Protein AF-A0A9E4A815-F1 (afdb_monomer)

Nearest PDB structures (foldseek):
  8jjt-assembly3_B  TM=9.164E-01  e=3.208E-13  Variovorax paradoxus
  8jjn-assembly3_B  TM=8.977E-01  e=1.364E-13  Variovorax paradoxus
  8rz3-assembly1_A  TM=9.163E-01  e=9.195E-13  Variovorax paradoxus
  8k5u-assembly1_A  TM=8.991E-01  e=1.365E-12  Ramlibacter sp.
  8k5u-assembly2_B  TM=8.736E-01  e=1.557E-12  Ramlibacter sp.

Solvent-accessible surface area (backbone atoms only — not comparable to full-atom values): 10191 Å² total; per-residue (Å²): 116,65,68,64,51,51,44,50,54,43,40,77,74,72,46,89,75,87,88,69,93,66,67,86,79,73,94,72,78,62,50,78,41,75,29,35,55,84,29,22,72,32,50,54,52,46,43,73,76,38,74,87,49,54,32,36,35,32,50,38,80,65,29,59,79,45,38,53,83,76,35,70,55,14,40,52,37,56,71,72,35,68,34,33,41,29,64,47,73,73,58,46,74,64,40,60,78,93,53,38,86,34,55,42,71,52,70,81,82,80,81,79,76,89,80,85,88,76,80,66,88,86,40,51,76,44,77,47,79,53,53,42,38,82,96,63,48,66,58,53,64,65,60,54,56,70,74,52,59,94,85,59,48,71,42,82,44,79,48,60,55,83,54,85,130

Sequence (165 aa):
MTALRWARILRELGHRVVIAEEYQGERCDVLVALHARRSHASISHFRHKHPELPLILALTGTDLYGDIHADASAQESLEMADRFILLQPAGIEELSEHLRHKASVIYQSITAPPGQFVPKKSVFELCVLGHLRPVKDPFRTAMASRQLPPSSRIQVVHVGGALTD

Secondary structure (DSSP, 8-state):
-HHHHHHHHHHHTT------SS--S---S-EEEE-TTTTHHHHHHHHHH-TTS-EEEEPPHHIIIIIHHH-HHHHHHHHH-SEEEESSGGGTTTS-GGGGGGEEE-----PPPSS--PPPSS-EEEEEES-B-GGG-TTHHHHHHTTS-TT--EEEEEE--B---

pLDDT: mean 93.74, std 5.71, range [58.0, 98.69]

Mean predicted aligned error: 4.72 Å

Structure (mmCIF, N/CA/C/O backbone):
data_AF-A0A9E4A815-F1
#
_entry.id   AF-A0A9E4A815-F1
#
loop_
_atom_site.group_PDB
_atom_site.id
_atom_site.type_symbol
_atom_site.label_atom_id
_atom_site.label_alt_id
_atom_site.label_comp_id
_atom_site.label_asym_id
_atom_site.label_entity_id
_atom_site.label_seq_id
_atom_site.pdbx_PDB_ins_code
_atom_site.Cartn_x
_atom_site.Cartn_y
_atom_site.Cartn_z
_atom_site.occupancy
_atom_site.B_iso_or_equiv
_atom_site.auth_seq_id
_atom_site.auth_comp_id
_atom_site.auth_asym_id
_atom_site.auth_atom_id
_atom_site.pdbx_PDB_model_num
ATOM 1 N N . MET A 1 1 ? -8.479 3.734 -7.523 1.00 75.88 1 MET A N 1
ATOM 2 C CA . MET A 1 1 ? -8.149 2.407 -8.104 1.00 75.88 1 MET A CA 1
ATOM 3 C C . MET A 1 1 ? -8.344 1.263 -7.102 1.00 75.88 1 MET A C 1
ATOM 5 O O . MET A 1 1 ? -9.186 0.418 -7.368 1.00 75.88 1 MET A O 1
ATOM 9 N N . THR A 1 2 ? -7.675 1.241 -5.938 1.00 87.94 2 THR A N 1
ATOM 10 C CA . THR A 1 2 ? -7.832 0.154 -4.935 1.00 87.94 2 THR A CA 1
ATOM 11 C C . THR A 1 2 ? -9.183 0.161 -4.207 1.00 87.94 2 THR A C 1
ATOM 13 O O . THR A 1 2 ? -9.872 -0.855 -4.229 1.00 87.94 2 THR A O 1
ATOM 16 N N . ALA A 1 3 ? -9.606 1.301 -3.640 1.00 92.38 3 ALA A N 1
ATOM 17 C CA . ALA A 1 3 ? -10.872 1.419 -2.897 1.00 92.38 3 ALA A CA 1
ATOM 18 C C . ALA A 1 3 ? -12.088 0.950 -3.708 1.00 92.38 3 ALA A C 1
ATOM 20 O O . ALA A 1 3 ? -12.889 0.151 -3.236 1.00 92.38 3 ALA A O 1
ATOM 21 N N . LEU A 1 4 ? -12.182 1.387 -4.970 1.00 94.19 4 LEU A N 1
ATOM 22 C CA . LEU A 1 4 ? -13.260 0.998 -5.886 1.00 94.19 4 LEU A CA 1
ATOM 23 C C . LEU A 1 4 ? -13.286 -0.512 -6.138 1.00 94.19 4 LEU A C 1
ATOM 25 O O . LEU A 1 4 ? -14.352 -1.126 -6.139 1.00 94.19 4 LEU A O 1
ATOM 29 N N . ARG A 1 5 ? -12.111 -1.119 -6.332 1.00 92.06 5 ARG A N 1
ATOM 30 C CA . ARG A 1 5 ? -11.995 -2.558 -6.557 1.00 92.06 5 ARG A CA 1
ATOM 31 C C . ARG A 1 5 ? -12.407 -3.352 -5.320 1.00 92.06 5 ARG A C 1
ATOM 33 O O . ARG A 1 5 ? -13.164 -4.308 -5.444 1.00 92.06 5 ARG A O 1
ATOM 40 N N . TRP A 1 6 ? -11.929 -2.962 -4.142 1.00 94.19 6 TRP A N 1
ATOM 41 C CA . TRP A 1 6 ? -12.287 -3.629 -2.889 1.00 94.19 6 TRP A CA 1
ATOM 42 C C . TRP A 1 6 ? -13.769 -3.468 -2.574 1.00 94.19 6 TRP A C 1
ATOM 44 O O . TRP A 1 6 ? -14.421 -4.445 -2.228 1.00 94.19 6 TRP A O 1
ATOM 54 N N . ALA A 1 7 ? -14.334 -2.281 -2.796 1.00 96.62 7 ALA A N 1
ATOM 55 C CA . ALA A 1 7 ? -15.763 -2.058 -2.634 1.00 96.62 7 ALA A CA 1
ATOM 56 C C . ALA A 1 7 ? -16.601 -2.956 -3.549 1.00 96.62 7 ALA A C 1
ATOM 58 O O . ALA A 1 7 ? -17.633 -3.460 -3.119 1.00 96.62 7 ALA A O 1
ATOM 59 N N . ARG A 1 8 ? -16.160 -3.191 -4.791 1.00 95.69 8 ARG A N 1
ATOM 60 C CA . ARG A 1 8 ? -16.815 -4.151 -5.686 1.00 95.69 8 ARG A CA 1
ATOM 61 C C . ARG A 1 8 ? -16.776 -5.571 -5.117 1.00 95.69 8 ARG A C 1
ATOM 63 O O . ARG A 1 8 ? -17.831 -6.177 -5.002 1.00 95.69 8 ARG A O 1
ATOM 70 N N . ILE A 1 9 ? -15.599 -6.061 -4.725 1.00 94.75 9 ILE A N 1
ATOM 71 C CA . ILE A 1 9 ? -15.435 -7.416 -4.165 1.00 94.75 9 ILE A CA 1
ATOM 72 C C . ILE A 1 9 ? -16.297 -7.590 -2.906 1.00 94.75 9 ILE A C 1
ATOM 74 O O . ILE A 1 9 ? -17.038 -8.556 -2.786 1.00 94.75 9 ILE A O 1
ATOM 78 N N . LEU A 1 10 ? -16.257 -6.627 -1.985 1.00 96.44 10 LEU A N 1
ATOM 79 C CA . LEU A 1 10 ? -17.045 -6.669 -0.752 1.00 96.44 10 LEU A CA 1
ATOM 80 C C . LEU A 1 10 ? -18.558 -6.632 -1.027 1.00 96.44 10 LEU A C 1
ATOM 82 O O . LEU A 1 10 ? -19.314 -7.328 -0.355 1.00 96.44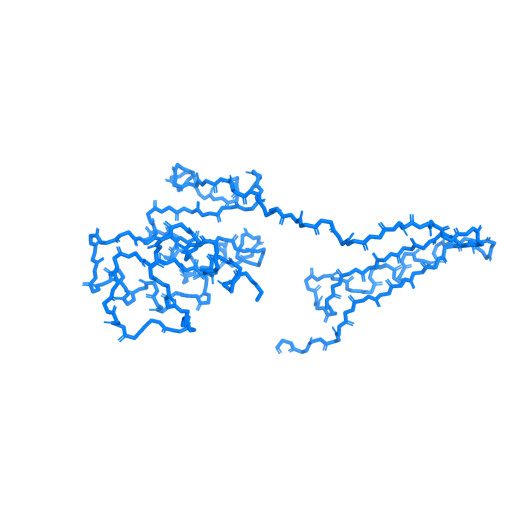 10 LEU A O 1
ATOM 86 N N . ARG A 1 11 ? -19.013 -5.875 -2.033 1.00 98.06 11 ARG A N 1
ATOM 87 C CA . ARG A 1 11 ? -20.422 -5.894 -2.465 1.00 98.06 11 ARG A CA 1
ATOM 88 C C . ARG A 1 11 ? -20.821 -7.229 -3.089 1.00 98.06 11 ARG A C 1
ATOM 90 O O . ARG A 1 11 ? -21.909 -7.712 -2.801 1.00 98.06 11 ARG A O 1
ATOM 97 N N . GLU A 1 12 ? -19.955 -7.834 -3.901 1.00 97.56 12 GLU A N 1
ATOM 98 C CA . GLU A 1 12 ? -20.171 -9.176 -4.470 1.00 97.56 12 GLU A CA 1
ATOM 99 C C . GLU A 1 12 ? -20.271 -10.252 -3.371 1.00 97.56 12 GLU A C 1
ATOM 101 O O . GLU A 1 12 ? -21.022 -11.211 -3.521 1.00 97.56 12 GLU A O 1
ATOM 106 N N . LEU A 1 13 ? -19.598 -10.051 -2.233 1.00 97.44 13 LEU A N 1
ATOM 107 C CA . LEU A 1 13 ? -19.717 -10.883 -1.028 1.00 97.44 13 LEU A CA 1
ATOM 108 C C . LEU A 1 13 ? -20.956 -10.564 -0.161 1.00 97.44 13 LEU A C 1
ATOM 110 O O . LEU A 1 13 ? -21.153 -11.193 0.876 1.00 97.44 13 LEU A O 1
ATOM 114 N N . GLY A 1 14 ? -21.800 -9.609 -0.565 1.00 98.19 14 GLY A N 1
ATOM 115 C CA . GLY A 1 14 ? -23.053 -9.266 0.120 1.00 98.19 14 GLY A CA 1
ATOM 116 C C . GLY A 1 14 ? -22.958 -8.128 1.143 1.00 98.19 14 GLY A C 1
ATOM 117 O O . GLY A 1 14 ? -23.928 -7.870 1.857 1.00 98.19 14 GLY A O 1
ATOM 118 N N . HIS A 1 15 ? -21.830 -7.416 1.226 1.00 98.19 15 HIS A N 1
ATOM 119 C CA . HIS A 1 15 ? -21.671 -6.293 2.154 1.00 98.19 15 HIS A CA 1
ATOM 120 C C . HIS A 1 15 ? -22.180 -4.964 1.576 1.00 98.19 15 HIS A C 1
ATOM 122 O O . HIS A 1 15 ? -22.092 -4.688 0.377 1.00 98.19 15 HIS A O 1
ATOM 128 N N . ARG A 1 16 ? -22.646 -4.071 2.459 1.00 97.75 16 ARG A N 1
ATOM 129 C CA . ARG A 1 16 ? -22.875 -2.659 2.123 1.00 97.75 16 ARG A CA 1
ATOM 130 C C . ARG A 1 16 ? -21.566 -1.894 2.274 1.00 97.75 16 ARG A C 1
ATOM 132 O O . ARG A 1 16 ? -20.941 -1.961 3.325 1.00 97.75 16 ARG A O 1
ATOM 139 N N . VAL A 1 17 ? -21.169 -1.159 1.236 1.00 97.69 17 VAL A N 1
ATOM 140 C CA . VAL A 1 17 ? -19.891 -0.433 1.216 1.00 97.69 17 VAL A CA 1
ATOM 141 C C . VAL A 1 17 ? -20.103 1.026 0.850 1.00 97.69 17 VAL A C 1
ATOM 143 O O . VAL A 1 17 ? -20.604 1.323 -0.242 1.00 97.69 17 VAL A O 1
ATOM 146 N N . VAL A 1 18 ? -19.638 1.905 1.732 1.00 97.00 18 VAL A N 1
ATOM 147 C CA . VAL A 1 18 ? -19.459 3.339 1.497 1.00 97.00 18 VAL A CA 1
ATOM 148 C C . VAL A 1 18 ? -17.968 3.594 1.301 1.00 97.00 18 VAL A C 1
ATOM 150 O O . VAL A 1 18 ? -17.143 3.039 2.021 1.00 97.00 18 VAL A O 1
ATOM 153 N N . ILE A 1 19 ? -17.624 4.391 0.292 1.00 96.75 19 ILE A N 1
ATOM 154 C CA . ILE A 1 19 ? -16.260 4.881 0.091 1.00 96.75 19 ILE A CA 1
ATOM 155 C C . ILE A 1 19 ? -16.291 6.358 0.450 1.00 96.75 19 ILE A C 1
ATOM 157 O O . ILE A 1 19 ? -17.088 7.097 -0.124 1.00 96.75 19 ILE A O 1
ATOM 161 N N . ALA A 1 20 ? -15.425 6.759 1.368 1.00 95.31 20 ALA A N 1
ATOM 162 C CA . ALA A 1 20 ? -15.245 8.142 1.767 1.00 95.31 20 ALA A CA 1
ATOM 163 C C . ALA A 1 20 ? -13.746 8.448 1.843 1.00 95.31 20 ALA A C 1
ATOM 165 O O . ALA A 1 20 ? -12.940 7.550 2.097 1.00 95.31 20 ALA A O 1
ATOM 166 N N . GLU A 1 21 ? -13.382 9.700 1.583 1.00 94.06 21 GLU A N 1
ATOM 167 C CA . GLU A 1 21 ? -12.013 10.186 1.797 1.00 94.06 21 GLU A CA 1
ATOM 168 C C . GLU A 1 21 ? -11.740 10.398 3.288 1.00 94.06 21 GLU A C 1
ATOM 170 O O . GLU A 1 21 ? -10.647 10.102 3.766 1.00 94.06 21 GLU A O 1
ATOM 175 N N . GLU A 1 22 ? -12.770 10.819 4.023 1.00 95.06 22 GLU A N 1
ATOM 176 C CA . GLU A 1 22 ? -12.741 11.026 5.464 1.00 95.06 22 GLU A CA 1
ATOM 177 C C . GLU A 1 22 ? -13.959 10.376 6.118 1.00 95.06 22 GLU A C 1
ATOM 179 O O . GLU A 1 22 ? -15.072 10.446 5.597 1.00 95.06 22 GLU A O 1
ATOM 184 N N . TYR A 1 23 ? -13.749 9.758 7.275 1.00 96.12 23 TYR A N 1
ATOM 185 C CA . TYR A 1 23 ? -14.817 9.243 8.121 1.00 96.12 23 TYR A CA 1
ATOM 186 C C . TYR A 1 23 ? -15.409 10.372 8.971 1.00 96.12 23 TYR A C 1
ATOM 188 O O . TYR A 1 23 ? -14.703 10.963 9.787 1.00 96.12 23 TYR A O 1
ATOM 196 N N . GLN A 1 24 ? -16.707 10.637 8.819 1.00 94.06 24 GLN A N 1
ATOM 197 C CA . GLN A 1 24 ? -17.423 11.724 9.502 1.00 94.06 24 GLN A CA 1
ATOM 198 C C . GLN A 1 24 ? -18.339 11.205 10.623 1.00 94.06 24 GLN A C 1
ATOM 200 O O . GLN A 1 24 ? -19.220 11.911 11.118 1.00 94.06 24 GLN A O 1
ATOM 205 N N . GLY A 1 25 ? -18.149 9.953 11.049 1.00 92.69 25 GLY A N 1
ATOM 206 C CA . GLY A 1 25 ? -18.924 9.360 12.135 1.00 92.69 25 GLY A CA 1
ATOM 207 C C . GLY A 1 25 ? -20.172 8.603 11.678 1.00 92.69 25 GLY A C 1
ATOM 208 O O . GLY A 1 25 ? -21.060 8.368 12.505 1.00 92.69 25 GLY A O 1
ATOM 209 N N . GLU A 1 26 ? -20.271 8.257 10.397 1.00 92.62 26 GLU A N 1
ATOM 210 C CA . GLU A 1 26 ? -21.352 7.449 9.846 1.00 92.62 26 GLU A CA 1
ATOM 211 C C . GLU A 1 26 ? -21.421 6.071 10.514 1.00 92.62 26 GLU A C 1
ATOM 213 O O . GLU A 1 26 ? -20.418 5.483 10.903 1.00 92.62 26 GLU A O 1
ATOM 218 N N . ARG A 1 27 ? -22.620 5.496 10.625 1.00 93.25 27 ARG A N 1
ATOM 219 C CA . ARG A 1 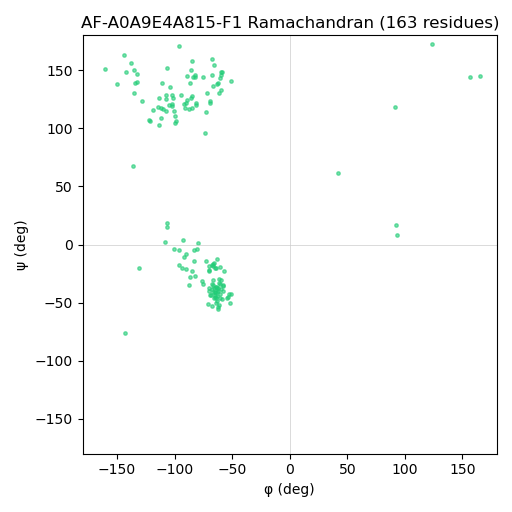27 ? -22.755 4.153 11.194 1.00 93.25 27 ARG A CA 1
ATOM 220 C C . ARG A 1 27 ? -22.167 3.106 10.241 1.00 93.25 27 ARG A C 1
ATOM 222 O O . ARG A 1 27 ? -22.676 2.931 9.134 1.00 93.25 27 ARG A O 1
ATOM 229 N N . CYS A 1 28 ? -21.186 2.344 10.709 1.00 96.31 28 CYS A N 1
ATOM 230 C CA . CYS A 1 28 ? -20.695 1.139 10.046 1.00 96.31 28 CYS A CA 1
ATOM 231 C C . CYS A 1 28 ? -20.300 0.069 11.072 1.00 96.31 28 CYS A C 1
ATOM 233 O O . CYS A 1 28 ? -20.142 0.360 12.254 1.00 96.31 28 CYS A O 1
ATOM 235 N N . ASP A 1 29 ? -20.176 -1.174 10.606 1.00 97.62 29 ASP A N 1
ATOM 236 C CA . ASP A 1 29 ? -19.798 -2.316 11.446 1.00 97.62 29 ASP A CA 1
ATOM 237 C C . ASP A 1 29 ? -18.281 -2.580 11.415 1.00 97.62 29 ASP A C 1
ATOM 239 O O . ASP A 1 29 ? -17.754 -3.238 12.305 1.00 97.62 29 ASP A O 1
ATOM 243 N N . VAL A 1 30 ? -17.581 -2.080 10.387 1.00 97.94 30 VAL A N 1
ATOM 244 C CA . VAL A 1 30 ? -16.133 -2.225 10.167 1.00 97.94 30 VAL A CA 1
ATOM 245 C C . VAL A 1 30 ? -15.615 -0.997 9.418 1.00 97.94 30 VAL A C 1
ATOM 247 O O . VAL A 1 30 ? -16.237 -0.572 8.438 1.00 97.94 30 VAL A O 1
ATOM 250 N N . LEU A 1 31 ? -14.450 -0.478 9.816 1.00 98.38 31 LEU A N 1
ATOM 251 C CA . LEU A 1 31 ? -13.686 0.483 9.015 1.00 98.38 31 LEU A CA 1
ATOM 252 C C . LEU A 1 31 ? -12.517 -0.220 8.316 1.00 98.38 31 LEU A C 1
ATOM 254 O O . LEU A 1 31 ? -11.713 -0.893 8.957 1.00 98.38 31 LEU A O 1
ATOM 258 N N . VAL A 1 32 ? -12.399 -0.030 6.999 1.00 97.88 32 VAL A N 1
ATOM 259 C CA . VAL A 1 32 ? -11.229 -0.461 6.218 1.00 97.88 32 VAL A CA 1
ATOM 260 C C . VAL A 1 32 ? -10.499 0.777 5.707 1.00 97.88 32 VAL A C 1
ATOM 262 O O . VAL A 1 32 ? -10.938 1.409 4.747 1.00 97.88 32 VAL A O 1
ATOM 265 N N . ALA A 1 33 ? -9.390 1.124 6.352 1.00 97.00 33 ALA A N 1
ATOM 266 C CA .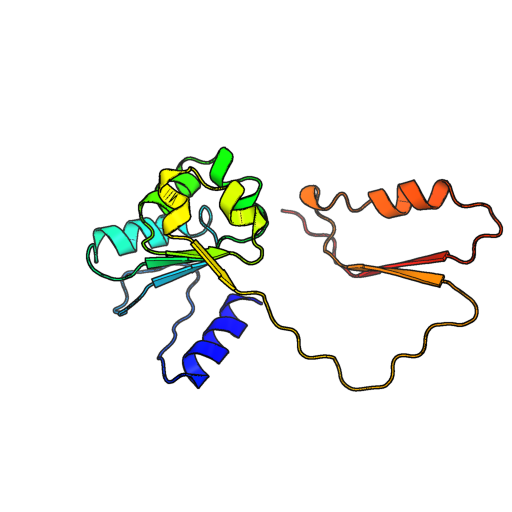 ALA A 1 33 ? -8.555 2.255 5.976 1.00 97.00 33 ALA A CA 1
ATOM 267 C C . ALA A 1 33 ? -7.528 1.846 4.912 1.00 97.00 33 ALA A C 1
ATOM 269 O O . ALA A 1 33 ? -6.920 0.775 4.987 1.00 97.00 33 ALA A O 1
ATOM 270 N N . LEU A 1 34 ? -7.317 2.711 3.920 1.00 94.62 34 LEU A N 1
ATOM 271 C CA . LEU A 1 34 ? -6.273 2.546 2.915 1.00 94.62 34 LEU A CA 1
ATOM 272 C C . LEU A 1 34 ? -5.249 3.648 3.145 1.00 94.62 34 LEU A C 1
ATOM 274 O O . LEU A 1 34 ? -5.534 4.788 2.790 1.00 94.62 34 LEU A O 1
ATOM 278 N N . HIS A 1 35 ? -4.069 3.273 3.645 1.00 94.38 35 HIS A N 1
ATOM 279 C CA . HIS A 1 35 ? -2.944 4.150 3.987 1.00 94.38 35 HIS A CA 1
ATOM 280 C C . HIS A 1 35 ? -2.925 4.648 5.443 1.00 94.38 35 HIS A C 1
ATOM 282 O O . HIS A 1 35 ? -3.812 5.371 5.879 1.00 94.38 35 HIS A O 1
ATOM 288 N N . ALA A 1 36 ? -1.877 4.293 6.192 1.00 95.75 36 ALA A N 1
ATOM 289 C CA . ALA A 1 36 ? -1.727 4.558 7.625 1.00 95.75 36 ALA A CA 1
ATOM 290 C C . ALA A 1 36 ? -1.689 6.059 7.916 1.00 95.75 36 ALA A C 1
ATOM 292 O O . ALA A 1 36 ? -2.504 6.565 8.679 1.00 95.75 36 ALA A O 1
ATOM 293 N N . ARG A 1 37 ? -0.794 6.794 7.244 1.00 95.06 37 ARG A N 1
ATOM 294 C CA . ARG A 1 37 ? -0.668 8.243 7.452 1.00 95.06 37 ARG A CA 1
ATOM 295 C C . ARG A 1 37 ? -1.890 9.019 6.962 1.00 95.06 37 ARG A C 1
ATOM 297 O O . ARG A 1 37 ? -2.466 9.808 7.702 1.00 95.06 37 ARG A O 1
ATOM 304 N N . ARG A 1 38 ? -2.294 8.810 5.703 1.00 93.75 38 ARG A N 1
ATOM 305 C CA . ARG A 1 38 ? -3.367 9.601 5.072 1.00 93.75 38 ARG A CA 1
ATOM 306 C C . ARG A 1 38 ? -4.734 9.364 5.711 1.00 93.75 38 ARG A C 1
ATOM 308 O O . ARG A 1 38 ? -5.545 10.279 5.723 1.00 93.75 38 ARG A O 1
ATOM 315 N N . SER A 1 39 ? -4.988 8.169 6.245 1.00 96.31 39 SER A N 1
ATOM 316 C CA . SER A 1 39 ? -6.245 7.859 6.931 1.00 96.31 39 SER A CA 1
ATOM 317 C C . SER A 1 39 ? -6.197 8.090 8.442 1.00 96.31 39 SER A C 1
ATOM 319 O O . SER A 1 39 ? -7.198 7.811 9.098 1.00 96.31 39 SER A O 1
ATOM 321 N N . HIS A 1 40 ? -5.097 8.608 9.003 1.00 97.44 40 HIS A N 1
ATOM 322 C CA . HIS A 1 40 ? -4.919 8.728 10.453 1.00 97.44 40 HIS A CA 1
ATOM 323 C C . HIS A 1 40 ? -6.094 9.436 11.142 1.00 97.44 40 HIS A C 1
ATOM 325 O O . HIS A 1 40 ? -6.686 8.875 12.056 1.00 97.44 40 HIS A O 1
ATOM 331 N N . ALA A 1 41 ? -6.520 10.607 10.653 1.00 97.75 41 ALA A N 1
ATOM 332 C CA . ALA A 1 41 ? -7.639 11.343 11.251 1.00 97.75 41 ALA A CA 1
ATOM 333 C C . ALA A 1 41 ? -8.941 10.516 11.297 1.00 97.75 41 ALA A C 1
ATOM 335 O O . ALA A 1 41 ? -9.653 10.522 12.301 1.00 97.75 41 ALA A O 1
ATOM 336 N N . SER A 1 42 ? -9.219 9.746 10.239 1.00 98.12 42 SER A N 1
ATOM 337 C CA . SER A 1 42 ? -10.382 8.851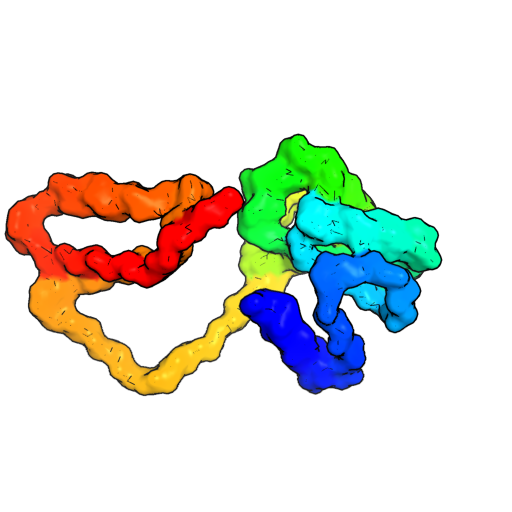 10.177 1.00 98.12 42 SER A CA 1
ATOM 338 C C . SER A 1 42 ? -10.246 7.658 11.124 1.00 98.12 42 SER A C 1
ATOM 340 O O . SER A 1 42 ? -11.219 7.281 11.773 1.00 98.12 42 SER A O 1
ATOM 342 N N . ILE A 1 43 ? -9.043 7.082 11.226 1.00 98.31 43 ILE A N 1
ATOM 343 C CA . ILE A 1 43 ? -8.728 5.967 12.129 1.00 98.31 43 ILE A CA 1
ATOM 344 C C . ILE A 1 43 ? -8.894 6.408 13.585 1.00 98.31 43 ILE A C 1
ATOM 346 O O . ILE A 1 43 ? -9.622 5.754 14.330 1.00 98.31 43 ILE A O 1
ATOM 350 N N . SER A 1 44 ? -8.298 7.539 13.969 1.00 98.19 44 SER A N 1
ATOM 351 C CA . SER A 1 44 ? -8.393 8.101 15.319 1.00 98.19 44 SER A CA 1
ATOM 352 C C . SER A 1 44 ? -9.840 8.422 15.688 1.00 98.19 44 SER A C 1
ATOM 354 O O . SER A 1 44 ? -10.312 8.028 16.757 1.00 98.19 44 SER A O 1
ATOM 356 N N . HIS A 1 45 ? -10.589 9.069 14.785 1.00 97.75 45 HIS A N 1
ATOM 357 C CA . HIS A 1 45 ? -11.999 9.379 15.020 1.00 97.75 45 HIS A CA 1
ATOM 358 C C . HIS A 1 45 ? -12.853 8.110 15.177 1.00 97.75 45 HIS A C 1
ATOM 360 O O . HIS A 1 45 ? -13.664 8.015 16.102 1.00 97.75 45 HIS A O 1
ATOM 366 N N . PHE A 1 46 ? -12.651 7.111 14.311 1.00 98.44 46 PHE A N 1
ATOM 367 C CA . PHE A 1 46 ? -13.364 5.838 14.389 1.00 98.44 46 PHE A CA 1
ATOM 368 C C . PHE A 1 46 ? -13.048 5.081 15.674 1.00 98.44 46 PHE A C 1
ATOM 370 O O . PHE A 1 46 ? -13.977 4.679 16.372 1.00 98.44 46 PHE A O 1
ATOM 377 N N . ARG A 1 47 ? -11.766 4.931 16.025 1.00 97.81 47 ARG A N 1
ATOM 378 C CA . ARG A 1 47 ? -11.357 4.193 17.223 1.00 97.81 47 ARG A CA 1
ATOM 379 C C . ARG A 1 47 ? -11.852 4.867 18.503 1.00 97.81 47 ARG A C 1
ATOM 381 O O . ARG A 1 47 ? -12.274 4.169 19.418 1.00 97.81 47 ARG A O 1
ATOM 388 N N . HIS A 1 48 ? -11.877 6.200 18.553 1.00 96.56 48 HIS A N 1
ATOM 389 C CA . HIS A 1 48 ? -12.441 6.934 19.688 1.00 96.56 48 HIS A CA 1
ATOM 390 C C . HIS A 1 48 ? -13.955 6.715 19.836 1.00 96.56 48 HIS A C 1
ATOM 392 O O . HIS A 1 48 ? -14.449 6.480 20.936 1.00 96.56 48 HIS A O 1
ATOM 398 N N . LYS A 1 49 ? -14.705 6.781 18.729 1.00 96.94 49 LYS A N 1
ATOM 399 C CA . LYS A 1 49 ? -16.171 6.648 18.743 1.00 96.94 49 LYS A CA 1
ATOM 400 C C . LYS A 1 49 ? -16.638 5.198 18.914 1.00 96.94 49 LYS A C 1
ATOM 402 O O . LYS A 1 49 ? -17.704 4.951 19.477 1.00 96.94 49 LYS A O 1
ATOM 407 N N . HIS A 1 50 ? -15.857 4.250 18.406 1.00 96.56 50 HIS A N 1
ATOM 408 C CA . HIS A 1 50 ? -16.196 2.835 18.314 1.00 96.56 50 HIS A CA 1
ATOM 409 C C . HIS A 1 50 ? -15.008 1.952 18.735 1.00 96.56 50 HIS A C 1
ATOM 411 O O . HIS A 1 50 ? -14.460 1.229 17.902 1.00 96.56 50 HIS A O 1
ATOM 417 N N . PRO A 1 51 ? -14.610 1.974 20.022 1.00 95.69 51 PRO A N 1
ATOM 418 C CA . PRO A 1 51 ? -13.409 1.279 20.492 1.00 95.69 51 PRO A CA 1
ATOM 419 C C . PRO A 1 51 ? -13.442 -0.232 20.241 1.00 95.69 51 PRO A C 1
ATOM 421 O O . PRO A 1 51 ? -12.401 -0.815 19.960 1.00 95.69 51 PRO A O 1
ATOM 424 N N . GLU A 1 52 ? -14.632 -0.833 20.256 1.00 96.62 52 GLU A N 1
ATOM 425 C CA . GLU A 1 52 ? -14.839 -2.280 20.112 1.00 96.62 52 GLU A CA 1
ATOM 426 C C . GLU A 1 52 ? -15.061 -2.743 18.662 1.00 96.62 52 GLU A C 1
ATOM 428 O O . GLU A 1 52 ? -15.114 -3.946 18.402 1.00 96.62 52 GLU A O 1
ATOM 433 N N . LEU A 1 53 ? -15.259 -1.823 17.707 1.00 98.19 53 LEU A N 1
ATOM 434 C CA . LEU A 1 53 ? -15.548 -2.218 16.326 1.00 98.19 53 LEU A CA 1
ATOM 435 C C . LEU A 1 53 ? -14.256 -2.506 15.544 1.00 98.19 53 LEU A C 1
ATOM 437 O O . LEU A 1 53 ? -13.256 -1.809 15.740 1.00 98.19 53 LEU A O 1
ATOM 441 N N . PRO A 1 54 ? -14.263 -3.493 14.625 1.00 98.44 54 PRO A N 1
ATOM 442 C CA . PRO A 1 54 ? -13.079 -3.833 13.847 1.00 98.44 54 PRO A CA 1
ATOM 443 C C . PRO A 1 54 ? -12.575 -2.683 12.964 1.00 98.44 54 PRO A C 1
ATOM 445 O O . PRO A 1 54 ? -13.322 -2.115 12.159 1.00 98.44 54 PRO A O 1
ATOM 448 N N . LEU A 1 55 ? -11.273 -2.414 13.050 1.00 98.69 55 LEU A N 1
ATOM 449 C CA . LEU A 1 55 ? -10.526 -1.515 12.177 1.00 98.69 55 LEU A CA 1
ATOM 450 C C . LEU A 1 55 ? -9.426 -2.288 11.450 1.00 98.69 55 LEU A C 1
ATOM 452 O O . LEU A 1 55 ? -8.477 -2.794 12.056 1.00 98.69 55 LEU A O 1
ATOM 456 N N . ILE A 1 56 ? -9.545 -2.356 10.129 1.00 98.50 56 ILE A N 1
ATOM 457 C CA . ILE A 1 56 ? -8.581 -3.014 9.251 1.00 98.50 56 ILE A CA 1
ATOM 458 C C . ILE A 1 56 ? -7.805 -1.940 8.501 1.00 98.50 56 ILE A C 1
ATOM 460 O O . ILE A 1 56 ? -8.395 -1.074 7.857 1.00 98.50 56 ILE A O 1
ATOM 464 N N . LEU A 1 57 ? -6.480 -2.022 8.535 1.00 97.94 57 LEU A N 1
ATOM 465 C CA . LEU A 1 57 ? -5.604 -1.097 7.829 1.00 97.94 57 LEU A CA 1
ATOM 466 C C . LEU A 1 57 ? -4.873 -1.815 6.692 1.00 97.94 57 LEU A C 1
ATOM 468 O O . LEU A 1 57 ? -4.090 -2.737 6.906 1.00 97.94 57 LEU A O 1
ATOM 472 N N . ALA A 1 58 ? -5.115 -1.390 5.457 1.00 96.31 58 ALA A N 1
ATOM 473 C CA . ALA A 1 58 ? -4.328 -1.826 4.314 1.00 96.31 58 ALA A CA 1
ATOM 474 C C . ALA A 1 58 ? -3.079 -0.951 4.182 1.00 96.31 58 ALA A C 1
ATOM 476 O O . ALA A 1 58 ? -3.186 0.256 3.939 1.00 96.31 58 ALA A O 1
ATOM 477 N N . LEU A 1 59 ? -1.900 -1.563 4.302 1.00 94.44 59 LEU A N 1
ATOM 478 C CA . LEU A 1 59 ? -0.629 -0.859 4.157 1.00 94.44 59 LEU A CA 1
ATOM 479 C C . LEU A 1 59 ? -0.222 -0.838 2.688 1.00 94.44 59 LEU A C 1
ATOM 481 O O . LEU A 1 59 ? -0.017 -1.876 2.050 1.00 94.44 59 LEU A O 1
ATOM 485 N N . THR A 1 60 ? -0.155 0.371 2.136 1.00 82.75 60 THR A N 1
ATOM 486 C CA . THR A 1 60 ? 0.183 0.597 0.732 1.00 82.75 60 THR A CA 1
ATOM 487 C C . THR A 1 60 ? 1.672 0.906 0.573 1.00 82.75 60 THR A C 1
ATOM 489 O O . THR A 1 60 ? 2.396 1.064 1.550 1.00 82.75 60 THR A O 1
ATOM 492 N N . GLY A 1 61 ? 2.166 0.959 -0.669 1.00 78.62 61 GLY A N 1
ATOM 493 C CA . GLY A 1 61 ? 3.609 1.003 -0.932 1.00 78.62 61 GLY A CA 1
ATOM 494 C C . GLY A 1 61 ? 4.360 2.174 -0.285 1.00 78.62 61 GLY A C 1
ATOM 495 O O . GLY A 1 61 ? 5.498 1.990 0.116 1.00 78.62 61 GLY A O 1
ATOM 496 N N . THR A 1 62 ? 3.764 3.363 -0.162 1.00 75.62 62 THR A N 1
ATOM 497 C CA . THR A 1 62 ? 4.432 4.496 0.510 1.00 75.62 62 THR A CA 1
ATOM 498 C C . THR A 1 62 ? 4.312 4.453 2.028 1.00 75.62 62 THR A C 1
ATOM 500 O O . THR A 1 62 ? 5.215 4.939 2.700 1.00 75.62 62 THR A O 1
ATOM 503 N N . ASP A 1 63 ? 3.261 3.828 2.572 1.00 78.19 63 ASP A N 1
ATOM 504 C CA . ASP A 1 63 ? 3.190 3.575 4.014 1.00 78.19 63 ASP A CA 1
ATOM 505 C C . ASP A 1 63 ? 4.317 2.667 4.453 1.00 78.19 63 ASP A C 1
ATOM 507 O O . ASP A 1 63 ? 5.087 3.006 5.341 1.00 78.19 63 ASP A O 1
ATOM 511 N N . LEU A 1 64 ? 4.383 1.508 3.798 1.00 85.50 64 LEU A N 1
ATOM 512 C CA . LEU A 1 64 ? 5.102 0.346 4.284 1.00 85.50 64 LEU A CA 1
ATOM 513 C C . LEU A 1 64 ? 6.616 0.566 4.336 1.00 85.50 64 LEU A C 1
ATOM 515 O O . LEU A 1 64 ? 7.268 0.047 5.227 1.00 85.50 64 LEU A O 1
ATOM 519 N N . TYR A 1 65 ? 7.163 1.331 3.390 1.00 83.69 65 TYR A N 1
ATOM 520 C CA . TYR A 1 65 ? 8.611 1.527 3.251 1.00 83.69 65 TYR A CA 1
ATOM 521 C C . TYR A 1 65 ? 9.088 2.923 3.660 1.00 83.69 65 TYR A C 1
ATOM 523 O O . TYR A 1 65 ? 10.261 3.244 3.488 1.00 83.69 65 TYR A O 1
ATOM 531 N N . GLY A 1 66 ? 8.187 3.783 4.134 1.00 86.81 66 GLY A N 1
ATOM 532 C CA . GLY A 1 66 ? 8.507 5.171 4.448 1.00 86.81 66 GLY A CA 1
ATOM 533 C C . GLY A 1 66 ? 7.769 5.639 5.684 1.00 86.81 66 GLY A C 1
ATOM 534 O O . GLY A 1 66 ? 8.360 5.743 6.756 1.00 86.81 66 GLY A O 1
ATOM 535 N N . ASP A 1 67 ? 6.474 5.910 5.531 1.00 89.38 67 ASP A N 1
ATOM 536 C CA . ASP A 1 67 ? 5.724 6.647 6.547 1.00 89.38 67 ASP A CA 1
ATOM 537 C C . ASP A 1 67 ? 5.673 5.898 7.894 1.00 89.38 67 ASP A C 1
ATOM 539 O O . ASP A 1 67 ? 5.875 6.527 8.927 1.00 89.38 67 ASP A O 1
ATOM 543 N N . ILE A 1 68 ? 5.508 4.567 7.926 1.00 93.56 68 ILE A N 1
ATOM 544 C CA . ILE A 1 68 ? 5.428 3.823 9.204 1.00 93.56 68 ILE A CA 1
ATOM 545 C C . ILE A 1 68 ? 6.723 3.855 10.032 1.00 93.56 68 ILE A C 1
ATOM 547 O O . ILE A 1 68 ? 6.693 3.635 11.242 1.00 93.56 68 ILE A O 1
ATOM 551 N N . HIS A 1 69 ? 7.857 4.154 9.398 1.00 93.19 69 HIS A N 1
ATOM 552 C CA . HIS A 1 69 ? 9.163 4.196 10.057 1.00 93.19 69 HIS A CA 1
ATOM 553 C C . HIS A 1 69 ? 9.503 5.578 10.622 1.00 93.19 69 HIS A C 1
ATOM 555 O O . HIS A 1 69 ? 10.343 5.678 11.513 1.00 93.19 69 HIS A O 1
ATOM 561 N N . ALA A 1 70 ? 8.869 6.642 10.120 1.00 93.00 70 ALA A N 1
ATOM 562 C CA . ALA A 1 70 ? 9.272 8.022 10.406 1.00 93.00 70 ALA A CA 1
ATOM 563 C C . ALA A 1 70 ? 8.130 8.953 10.846 1.00 93.00 70 ALA A C 1
ATOM 565 O O . ALA A 1 70 ? 8.399 10.001 11.431 1.00 93.00 70 ALA A O 1
ATOM 566 N N . ASP A 1 71 ? 6.872 8.611 10.563 1.00 95.50 71 ASP A N 1
ATOM 567 C CA . ASP A 1 71 ? 5.713 9.458 10.839 1.00 95.50 71 ASP A CA 1
ATOM 568 C C . ASP A 1 71 ? 4.930 8.945 12.055 1.00 95.50 71 ASP A C 1
ATOM 570 O O . ASP A 1 71 ? 4.400 7.831 12.057 1.00 95.50 71 ASP A O 1
ATOM 574 N N . ALA A 1 72 ? 4.821 9.785 13.087 1.00 96.62 72 ALA A N 1
ATOM 575 C CA . ALA A 1 72 ? 4.129 9.440 14.328 1.00 96.62 72 ALA A CA 1
ATOM 576 C C . ALA A 1 72 ? 2.640 9.107 14.109 1.00 96.62 72 ALA A C 1
ATOM 578 O O . ALA A 1 72 ? 2.111 8.207 14.757 1.00 96.62 72 ALA A O 1
ATOM 579 N N . SER A 1 73 ? 1.978 9.767 13.153 1.00 97.12 73 SER A N 1
ATOM 580 C CA . SER A 1 73 ? 0.563 9.521 12.837 1.00 97.12 73 SER A CA 1
ATOM 581 C C . SER A 1 73 ? 0.384 8.159 12.165 1.00 97.12 73 SER A C 1
ATOM 583 O O . SER A 1 73 ? -0.585 7.439 12.421 1.00 97.12 73 SER A O 1
ATOM 585 N N . ALA A 1 74 ? 1.328 7.769 11.303 1.00 97.00 74 ALA A N 1
ATOM 586 C CA . ALA A 1 74 ? 1.343 6.436 10.709 1.00 97.00 74 ALA A CA 1
ATOM 587 C C . ALA A 1 74 ? 1.561 5.350 11.775 1.00 97.00 74 ALA A C 1
ATOM 589 O O . ALA A 1 74 ? 0.851 4.345 11.769 1.00 97.00 74 ALA A O 1
ATOM 590 N N . GLN A 1 75 ? 2.491 5.573 12.706 1.00 97.19 75 GLN A N 1
ATOM 591 C CA . GLN A 1 75 ? 2.787 4.649 13.805 1.00 97.19 75 GLN A CA 1
ATOM 592 C C . GLN A 1 75 ? 1.594 4.477 14.750 1.00 97.19 75 GLN A C 1
ATOM 594 O O . GLN A 1 75 ? 1.202 3.351 15.045 1.00 97.19 75 GLN A O 1
ATOM 599 N N . GLU A 1 76 ? 0.942 5.567 15.150 1.00 98.00 76 GLU A N 1
ATOM 600 C CA . GLU A 1 76 ? -0.260 5.504 15.987 1.00 98.00 76 GLU A CA 1
ATOM 601 C C . GLU A 1 76 ? -1.413 4.773 15.276 1.00 98.00 76 GLU A C 1
ATOM 603 O O . GLU A 1 76 ? -2.127 3.966 15.874 1.00 98.00 76 GLU A O 1
ATOM 608 N N . SER A 1 77 ? -1.552 4.979 13.962 1.00 98.19 77 SER A N 1
ATOM 609 C CA . SER A 1 77 ? -2.535 4.260 13.140 1.00 98.19 77 SER A CA 1
ATOM 610 C C . SER A 1 77 ? -2.303 2.747 13.119 1.00 98.19 77 SER A C 1
ATOM 612 O O . SER A 1 77 ? -3.271 1.986 13.054 1.00 98.19 77 SER A O 1
ATOM 614 N N . LEU A 1 78 ? -1.045 2.294 13.193 1.00 97.94 78 LEU A N 1
ATOM 615 C CA . LEU A 1 78 ? -0.728 0.871 13.314 1.00 97.94 78 LEU A CA 1
ATOM 616 C C . LEU A 1 78 ? -1.165 0.304 14.668 1.00 97.94 78 LEU A C 1
ATOM 618 O O . LEU A 1 78 ? -1.745 -0.782 14.719 1.00 97.94 78 LEU A O 1
ATOM 622 N N . GLU A 1 79 ? -0.916 1.033 15.755 1.00 98.00 79 GLU A N 1
ATOM 623 C CA . GLU A 1 79 ? -1.298 0.594 17.101 1.00 98.00 79 GLU A CA 1
ATOM 624 C C . GLU A 1 79 ? -2.820 0.466 17.240 1.00 98.00 79 GLU A C 1
ATOM 626 O O . GLU A 1 79 ? -3.315 -0.531 17.775 1.00 98.00 79 GLU A O 1
ATOM 631 N N . MET A 1 80 ? -3.568 1.420 16.675 1.00 98.44 80 MET A N 1
ATOM 632 C CA . MET A 1 80 ? -5.032 1.440 16.716 1.00 98.44 80 MET A CA 1
ATOM 633 C C . MET A 1 80 ? -5.711 0.353 15.875 1.00 98.44 80 MET A C 1
ATOM 635 O O . MET A 1 80 ? -6.882 0.061 16.118 1.00 98.44 80 MET A O 1
ATOM 639 N N . ALA A 1 81 ? -5.050 -0.217 14.868 1.00 98.44 81 ALA A N 1
ATOM 640 C CA . ALA A 1 81 ? -5.668 -1.199 13.981 1.00 98.44 81 ALA A CA 1
ATOM 641 C C . ALA A 1 81 ? -5.674 -2.615 14.571 1.00 98.44 81 ALA A C 1
ATOM 643 O O . ALA A 1 81 ? -4.730 -3.039 15.241 1.00 98.44 81 ALA A O 1
ATOM 644 N N . ASP A 1 82 ? -6.722 -3.380 14.261 1.00 98.56 82 ASP A N 1
ATOM 645 C CA . ASP A 1 82 ? -6.876 -4.764 14.724 1.00 98.56 82 ASP A CA 1
ATOM 646 C C . ASP A 1 82 ? -6.195 -5.756 13.780 1.00 98.56 82 ASP A C 1
ATOM 648 O O . ASP A 1 82 ? -5.662 -6.782 14.208 1.00 98.56 82 ASP A O 1
ATOM 652 N N . ARG A 1 83 ? -6.214 -5.459 12.475 1.00 98.50 83 ARG A N 1
ATOM 653 C CA . ARG A 1 83 ? -5.611 -6.285 11.423 1.00 98.50 83 ARG A CA 1
ATOM 654 C C . ARG A 1 83 ? -4.978 -5.433 10.336 1.00 98.50 83 ARG A C 1
ATOM 656 O O . ARG A 1 83 ? -5.495 -4.371 9.988 1.00 98.50 83 ARG A O 1
ATOM 663 N N . PHE A 1 84 ? -3.912 -5.963 9.741 1.00 98.19 84 PHE A N 1
ATOM 664 C CA . PHE A 1 84 ? -3.276 -5.371 8.570 1.00 98.19 84 PHE A CA 1
ATOM 665 C C . PHE A 1 84 ? -3.489 -6.221 7.331 1.00 98.19 84 PHE A C 1
ATOM 667 O O . PHE A 1 84 ? -3.332 -7.442 7.373 1.00 98.19 84 PHE A O 1
ATOM 674 N N . ILE A 1 85 ? -3.760 -5.561 6.210 1.00 97.12 85 ILE A N 1
ATOM 675 C CA . ILE A 1 85 ? -3.658 -6.182 4.891 1.00 97.12 85 ILE A CA 1
ATOM 676 C C . ILE A 1 85 ? -2.356 -5.715 4.246 1.00 97.12 85 ILE A C 1
ATOM 678 O O . ILE A 1 85 ? -2.163 -4.524 3.996 1.00 97.12 85 ILE A O 1
ATOM 682 N N . LEU A 1 86 ? -1.482 -6.675 3.957 1.00 95.94 86 LEU A N 1
ATOM 683 C CA . LEU A 1 86 ? -0.238 -6.494 3.219 1.00 95.94 86 LEU A CA 1
ATOM 684 C C . LEU A 1 86 ? -0.372 -7.084 1.818 1.00 95.94 86 LEU A C 1
ATOM 686 O O . LEU A 1 86 ? -1.102 -8.048 1.603 1.00 95.94 86 LEU A O 1
ATOM 690 N N . LEU A 1 87 ? 0.378 -6.543 0.861 1.00 92.94 87 LEU A N 1
ATOM 691 C CA . LEU A 1 87 ? 0.328 -6.998 -0.535 1.00 92.94 87 LEU A CA 1
ATOM 692 C C . LEU A 1 87 ? 1.480 -7.939 -0.909 1.00 92.94 87 LEU A C 1
ATOM 694 O O . LEU A 1 87 ? 1.530 -8.421 -2.040 1.00 92.94 87 LEU A O 1
ATOM 698 N N . GLN A 1 88 ? 2.414 -8.168 0.020 1.00 93.19 88 GLN A N 1
ATOM 699 C CA . GLN A 1 88 ? 3.580 -9.027 -0.164 1.00 93.19 88 GLN A CA 1
ATOM 700 C C . GLN A 1 88 ? 4.183 -9.457 1.199 1.00 93.19 88 GLN A C 1
ATOM 702 O O . GLN A 1 88 ? 4.066 -8.690 2.159 1.00 93.19 88 GLN A O 1
ATOM 707 N N . PRO A 1 89 ? 4.825 -10.641 1.310 1.00 94.88 89 PRO A N 1
ATOM 708 C CA . PRO A 1 89 ? 5.273 -11.199 2.594 1.00 94.88 89 PRO A CA 1
ATOM 709 C C . PRO A 1 89 ? 6.370 -10.426 3.327 1.00 94.88 89 PRO A C 1
ATOM 711 O O . PRO A 1 89 ? 6.303 -10.312 4.545 1.00 94.88 89 PRO A O 1
ATOM 714 N N . ALA A 1 90 ? 7.343 -9.845 2.621 1.00 94.44 90 ALA A N 1
ATOM 715 C CA . ALA A 1 90 ? 8.408 -9.058 3.248 1.00 94.44 90 ALA A CA 1
ATOM 716 C C . ALA A 1 90 ? 7.872 -7.806 3.964 1.00 94.44 90 ALA A C 1
ATOM 718 O O . ALA A 1 90 ? 8.580 -7.201 4.749 1.00 94.44 90 ALA A O 1
ATOM 719 N N . GLY A 1 91 ? 6.609 -7.426 3.736 1.00 93.81 91 GLY A N 1
ATOM 720 C CA . GLY A 1 91 ? 5.972 -6.315 4.437 1.00 93.81 91 GLY A CA 1
ATOM 721 C C . GLY A 1 91 ? 5.706 -6.624 5.903 1.00 93.81 91 GLY A C 1
ATOM 722 O O . GLY A 1 91 ? 5.505 -5.709 6.685 1.00 93.81 91 GLY A O 1
ATOM 723 N N . ILE A 1 92 ? 5.711 -7.903 6.285 1.00 96.38 92 ILE A N 1
ATOM 724 C CA . ILE A 1 92 ? 5.632 -8.303 7.690 1.00 96.38 92 ILE A CA 1
ATOM 725 C C . ILE A 1 92 ? 6.914 -7.881 8.412 1.00 96.38 92 ILE A C 1
ATOM 727 O O . ILE A 1 92 ? 6.850 -7.419 9.546 1.00 96.38 92 ILE A O 1
ATOM 731 N N . GLU A 1 93 ? 8.065 -7.990 7.746 1.00 95.44 93 GLU A N 1
ATOM 732 C CA . GLU A 1 93 ? 9.361 -7.647 8.339 1.00 95.44 93 GLU A CA 1
ATOM 733 C C . GLU A 1 93 ? 9.543 -6.140 8.548 1.00 95.44 93 GLU A C 1
ATOM 735 O O . GLU A 1 93 ? 10.284 -5.741 9.441 1.00 95.44 93 GLU A O 1
ATOM 740 N N . GLU A 1 94 ? 8.810 -5.318 7.793 1.00 95.69 94 GLU A N 1
ATOM 741 C CA . GLU A 1 94 ? 8.753 -3.859 7.965 1.00 95.69 94 GLU A CA 1
ATOM 742 C C . GLU A 1 94 ? 7.965 -3.435 9.219 1.00 95.69 94 GLU A C 1
ATOM 744 O O . GLU A 1 94 ? 8.040 -2.284 9.636 1.00 95.69 94 GLU A O 1
ATOM 749 N N . LEU A 1 95 ? 7.192 -4.338 9.831 1.00 96.38 95 LEU A N 1
ATOM 750 C CA . LEU A 1 95 ? 6.437 -4.050 11.049 1.00 96.38 95 LEU A CA 1
ATOM 751 C C . LEU A 1 95 ? 7.272 -4.339 12.300 1.00 96.38 95 LEU A C 1
ATOM 753 O O . LEU A 1 95 ? 7.983 -5.352 12.376 1.00 96.38 95 LEU A O 1
ATOM 757 N N . SER A 1 96 ? 7.075 -3.514 13.333 1.00 95.69 96 SER A N 1
ATOM 758 C CA . SER A 1 96 ? 7.514 -3.814 14.699 1.00 95.69 96 SER A CA 1
ATOM 759 C C . SER A 1 96 ? 7.040 -5.205 15.122 1.00 95.69 96 SER A C 1
ATOM 761 O O . SER A 1 96 ? 5.919 -5.611 14.806 1.00 95.69 96 SER A O 1
ATOM 763 N N . GLU A 1 97 ? 7.885 -5.944 15.842 1.00 97.12 97 GLU A N 1
ATOM 764 C CA . GLU A 1 97 ? 7.669 -7.363 16.157 1.00 97.12 97 GLU A CA 1
ATOM 765 C C . GLU A 1 97 ? 6.294 -7.638 16.784 1.00 97.12 97 GLU A C 1
ATOM 767 O O . GLU A 1 97 ? 5.581 -8.552 16.359 1.00 97.12 97 GLU A O 1
ATOM 772 N N . HIS A 1 98 ? 5.864 -6.785 17.720 1.00 97.75 98 HIS A N 1
ATOM 773 C CA . HIS A 1 98 ? 4.581 -6.921 18.410 1.00 97.75 98 HIS A CA 1
ATOM 774 C C . HIS A 1 98 ? 3.368 -6.728 17.496 1.00 97.75 98 HIS A C 1
ATOM 776 O O . HIS A 1 98 ? 2.278 -7.160 17.851 1.00 97.75 98 HIS A O 1
ATOM 782 N N . LEU A 1 99 ? 3.529 -6.141 16.311 1.00 98.00 99 LEU A N 1
ATOM 783 C CA . LEU A 1 99 ? 2.453 -5.881 15.351 1.00 98.00 99 LEU A CA 1
ATOM 784 C C . LEU A 1 99 ? 2.334 -6.959 14.269 1.00 98.00 99 LEU A C 1
ATOM 786 O O . LEU A 1 99 ? 1.283 -7.088 13.640 1.00 98.00 99 LEU A O 1
ATOM 790 N N . ARG A 1 100 ? 3.368 -7.782 14.067 1.00 97.94 100 ARG A N 1
ATOM 791 C CA . ARG A 1 100 ? 3.426 -8.770 12.972 1.00 97.94 100 ARG A CA 1
ATOM 792 C C . ARG A 1 100 ? 2.270 -9.769 13.000 1.00 97.94 100 ARG A C 1
ATOM 794 O O . ARG A 1 100 ? 1.734 -10.123 11.954 1.00 97.94 100 ARG A O 1
ATOM 801 N N . HIS A 1 101 ? 1.820 -10.161 14.192 1.00 98.06 101 HIS A N 1
ATOM 802 C CA . HIS A 1 101 ? 0.705 -11.098 14.377 1.00 98.06 101 HIS A CA 1
ATOM 803 C C . HIS A 1 101 ? -0.658 -10.561 13.888 1.00 98.06 101 HIS A C 1
ATOM 805 O O . HIS A 1 101 ? -1.606 -11.332 13.715 1.00 98.06 101 HIS A O 1
ATOM 811 N N . LYS A 1 102 ? -0.782 -9.245 13.665 1.00 98.25 102 LYS A N 1
ATOM 812 C CA . LYS A 1 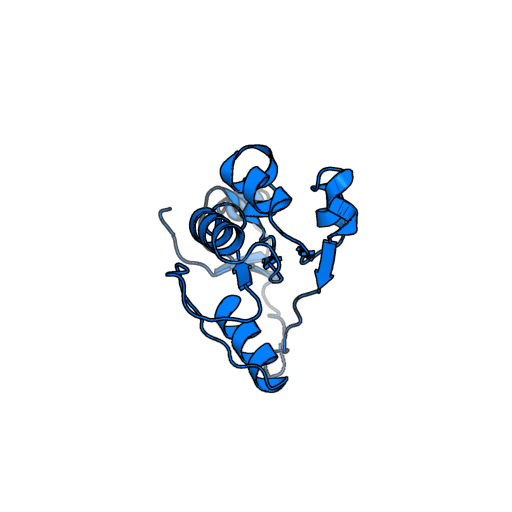102 ? -1.984 -8.615 13.102 1.00 98.25 102 LYS A CA 1
ATOM 813 C C . LYS A 1 102 ? -2.025 -8.694 11.571 1.00 98.25 102 LYS A C 1
ATOM 815 O O . LYS A 1 102 ? -3.077 -8.440 10.986 1.00 98.25 102 LYS A O 1
ATOM 820 N N . ALA A 1 103 ? -0.914 -9.033 10.917 1.00 97.94 103 ALA A N 1
ATOM 821 C CA . ALA A 1 103 ? -0.783 -8.961 9.470 1.00 97.94 103 ALA A CA 1
ATOM 822 C C . ALA A 1 103 ? -1.366 -10.174 8.734 1.00 97.94 103 ALA A C 1
ATOM 824 O O . ALA A 1 103 ? -1.268 -11.320 9.163 1.00 97.94 103 ALA A O 1
ATOM 825 N N . SER A 1 104 ? -1.952 -9.914 7.570 1.00 98.12 104 SER A N 1
ATOM 826 C CA . SER A 1 104 ? -2.369 -10.921 6.599 1.00 98.12 104 SER A CA 1
ATOM 827 C C . SER A 1 104 ? -1.955 -10.479 5.202 1.00 98.12 104 SER A C 1
ATOM 829 O O . SER A 1 104 ? -2.204 -9.344 4.794 1.00 98.12 104 SER A O 1
ATOM 831 N N . VAL A 1 105 ? -1.309 -11.377 4.459 1.00 96.81 105 VAL A N 1
ATOM 832 C CA . VAL A 1 105 ? -0.850 -11.098 3.094 1.00 96.81 105 VAL A CA 1
ATOM 833 C C . VAL A 1 105 ? -1.941 -11.501 2.109 1.00 96.81 105 VAL A C 1
ATOM 835 O O . VAL A 1 105 ? -2.287 -12.675 2.004 1.00 96.81 105 VAL A O 1
ATOM 838 N N . ILE A 1 106 ? -2.464 -10.525 1.369 1.00 94.62 106 ILE A N 1
ATOM 839 C CA . ILE A 1 106 ? -3.450 -10.729 0.308 1.00 94.62 106 ILE A CA 1
ATOM 840 C C . ILE A 1 106 ? -2.876 -10.166 -0.990 1.00 94.62 106 ILE A C 1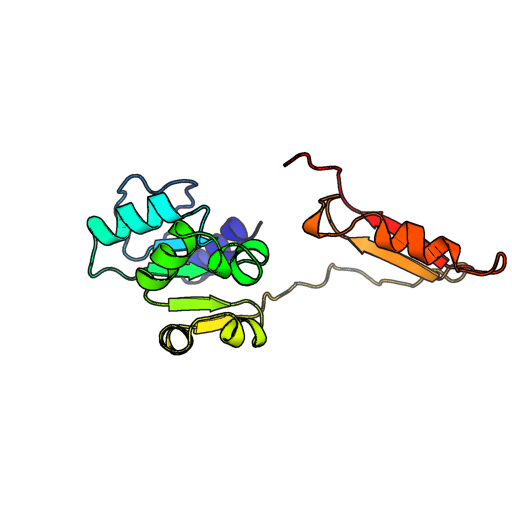
ATOM 842 O O . ILE A 1 106 ? -2.803 -8.953 -1.197 1.00 94.62 106 ILE A O 1
ATOM 846 N N . TYR A 1 107 ? -2.481 -11.063 -1.892 1.00 91.75 107 TYR A N 1
ATOM 847 C CA . TYR A 1 107 ? -1.982 -10.681 -3.207 1.00 91.75 107 TYR A CA 1
ATOM 848 C C . TYR A 1 107 ? -3.086 -10.046 -4.050 1.00 91.75 107 TYR A C 1
ATOM 850 O O . TYR A 1 107 ? -4.207 -10.554 -4.140 1.00 91.75 107 TYR A O 1
ATOM 858 N N . GLN A 1 108 ? -2.755 -8.950 -4.732 1.00 87.19 108 GLN A N 1
ATOM 859 C CA . GLN A 1 108 ? -3.678 -8.368 -5.696 1.00 87.19 108 GLN A CA 1
ATOM 860 C C . GLN A 1 108 ? -3.733 -9.252 -6.940 1.00 87.19 108 GLN A C 1
ATOM 862 O O . GLN A 1 108 ? -2.760 -9.345 -7.684 1.00 87.19 108 GLN A O 1
ATOM 867 N N . SER A 1 109 ? -4.887 -9.870 -7.199 1.00 88.06 109 SER A N 1
ATOM 868 C CA . SER A 1 109 ? -5.092 -10.566 -8.470 1.00 88.06 109 SER A CA 1
ATOM 869 C C . SER A 1 109 ? -5.134 -9.570 -9.633 1.00 88.06 109 SER A C 1
ATOM 871 O O . SER A 1 109 ? -5.403 -8.380 -9.441 1.00 88.06 109 SER A O 1
ATOM 873 N N . ILE A 1 110 ? -4.898 -10.046 -10.847 1.00 86.50 110 ILE A N 1
ATOM 874 C CA . ILE A 1 110 ? -5.074 -9.273 -12.074 1.00 86.50 110 ILE A CA 1
ATOM 875 C C . ILE A 1 110 ? -5.815 -10.142 -13.081 1.00 86.50 110 ILE A C 1
ATOM 877 O O . ILE A 1 110 ? -5.558 -11.340 -13.184 1.00 86.50 110 ILE A O 1
ATOM 881 N N . THR A 1 111 ? -6.754 -9.549 -13.808 1.00 85.50 111 THR A N 1
ATOM 882 C CA . THR A 1 111 ? -7.381 -10.213 -14.949 1.00 85.50 111 THR A CA 1
ATOM 883 C C . THR A 1 111 ? -6.544 -9.895 -16.175 1.00 85.50 111 THR A C 1
ATOM 885 O O . THR A 1 111 ? -6.297 -8.722 -16.459 1.00 85.50 111 THR A O 1
ATOM 888 N N . ALA A 1 112 ? -6.087 -10.930 -16.881 1.00 87.19 112 ALA A N 1
ATOM 889 C CA . ALA A 1 112 ? -5.354 -10.736 -18.122 1.00 87.19 112 ALA A CA 1
ATOM 890 C C . ALA A 1 112 ? -6.245 -9.980 -19.126 1.00 87.19 112 ALA A C 1
ATOM 892 O O . ALA A 1 112 ? -7.419 -10.337 -19.277 1.00 87.19 112 ALA A O 1
ATOM 893 N N . PRO A 1 113 ? -5.728 -8.936 -19.796 1.00 88.00 113 PRO A N 1
ATOM 894 C CA . PRO A 1 113 ? -6.476 -8.278 -20.855 1.00 88.00 113 PRO A CA 1
ATOM 895 C C . PRO A 1 113 ? -6.781 -9.282 -21.981 1.00 88.00 113 PRO A C 1
ATOM 897 O O . PRO A 1 113 ? -5.945 -10.142 -22.273 1.00 88.00 113 PRO A O 1
ATOM 900 N N . PRO A 1 114 ? -7.963 -9.202 -22.617 1.00 91.25 114 PRO A N 1
ATOM 901 C CA . PRO A 1 114 ? -8.306 -10.093 -23.717 1.00 91.25 114 PRO A CA 1
ATOM 902 C C . PRO A 1 114 ? -7.418 -9.817 -24.938 1.00 91.25 114 PRO A C 1
ATOM 904 O O . PRO A 1 114 ? -7.076 -8.669 -25.220 1.00 91.25 114 PRO A O 1
ATOM 907 N N . GLY A 1 115 ? -7.090 -10.870 -25.690 1.00 92.50 115 GLY A N 1
ATOM 908 C CA . GLY A 1 115 ? -6.324 -10.783 -26.936 1.00 92.50 115 GLY A CA 1
ATOM 909 C C . GLY A 1 115 ? -5.053 -11.632 -26.939 1.00 92.50 115 GLY A C 1
ATOM 910 O O . GLY A 1 115 ? -4.667 -12.222 -25.932 1.00 92.50 115 GLY A O 1
ATOM 911 N N . GLN A 1 116 ? -4.411 -11.709 -28.107 1.00 90.00 116 GLN A N 1
ATOM 912 C CA . GLN A 1 116 ? -3.091 -12.317 -28.271 1.00 90.00 116 GLN A CA 1
ATOM 913 C C . GLN A 1 116 ? -2.033 -11.217 -28.352 1.00 90.00 116 GLN A C 1
ATOM 915 O O . GLN A 1 116 ? -2.126 -10.316 -29.185 1.00 90.00 116 GLN A O 1
ATOM 920 N N . PHE A 1 117 ? -1.011 -11.306 -27.503 1.00 88.44 117 PHE A N 1
ATOM 921 C CA . PHE A 1 117 ? 0.096 -10.355 -27.474 1.00 88.44 117 PHE A CA 1
ATOM 922 C C . PHE A 1 117 ? 1.291 -10.949 -28.215 1.00 88.44 117 PHE A C 1
ATOM 924 O O . PHE A 1 117 ? 1.902 -11.910 -27.749 1.00 88.44 117 PHE A O 1
ATOM 931 N N . VAL A 1 118 ? 1.617 -10.388 -29.381 1.00 88.88 118 VAL A N 1
ATOM 932 C CA . VAL A 1 118 ? 2.772 -10.811 -30.183 1.00 88.88 118 VAL A CA 1
ATOM 933 C C . VAL A 1 118 ? 3.906 -9.799 -29.992 1.00 88.88 118 VAL A C 1
ATOM 935 O O . VAL A 1 118 ? 3.711 -8.621 -30.303 1.00 88.88 118 VAL A O 1
ATOM 938 N N . PRO A 1 119 ? 5.090 -10.216 -29.505 1.00 87.06 119 PRO A N 1
ATOM 939 C CA . PRO A 1 119 ? 6.236 -9.322 -29.378 1.00 87.06 119 PRO A CA 1
ATOM 940 C C . PRO A 1 119 ? 6.662 -8.722 -30.724 1.00 87.06 119 PRO A C 1
ATOM 942 O O . PRO A 1 119 ? 6.608 -9.382 -31.768 1.00 87.06 119 PRO A O 1
ATOM 945 N N . LYS A 1 120 ? 7.148 -7.476 -30.705 1.00 89.62 120 LYS A N 1
ATOM 946 C CA . LYS A 1 120 ? 7.749 -6.840 -31.886 1.00 89.62 120 LYS A CA 1
ATOM 947 C C . LYS A 1 120 ? 9.006 -7.612 -32.309 1.00 89.62 120 LYS A C 1
ATOM 949 O O . LYS A 1 120 ? 9.812 -8.003 -31.474 1.00 89.62 120 LYS A O 1
ATOM 954 N N . LYS A 1 121 ? 9.195 -7.812 -33.619 1.00 91.88 121 LYS A N 1
ATOM 955 C CA . LYS A 1 121 ? 10.362 -8.541 -34.165 1.00 91.88 121 LYS A CA 1
ATOM 956 C C . LYS A 1 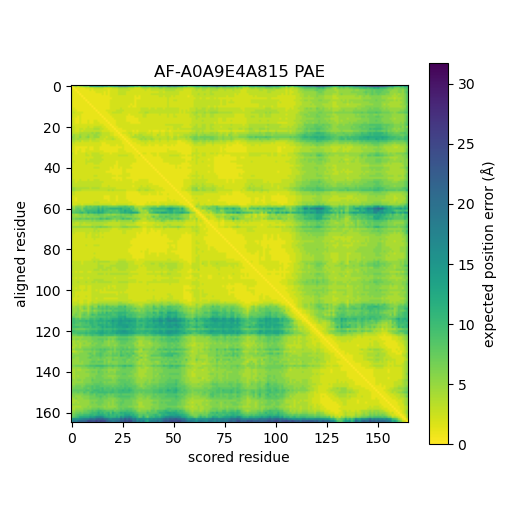121 ? 11.590 -7.653 -34.392 1.00 91.88 121 LYS A C 1
ATOM 958 O O . LYS A 1 121 ? 12.714 -8.144 -34.366 1.00 91.88 121 LYS A O 1
ATOM 963 N N . SER A 1 122 ? 11.382 -6.363 -34.654 1.00 94.19 122 SER A N 1
ATOM 964 C CA . SER A 1 122 ? 12.450 -5.412 -34.994 1.00 94.19 122 SER A CA 1
ATOM 965 C C . SER A 1 122 ? 13.140 -4.803 -33.774 1.00 94.19 122 SER A C 1
ATOM 967 O O . SER A 1 122 ? 14.280 -4.360 -33.884 1.00 94.19 122 SER A O 1
ATOM 969 N N . VAL A 1 123 ? 12.470 -4.793 -32.621 1.00 95.81 123 VAL A N 1
ATOM 970 C CA . VAL A 1 123 ? 12.935 -4.151 -31.387 1.00 95.81 123 VAL A CA 1
ATOM 971 C C . VAL A 1 123 ? 12.666 -5.036 -30.181 1.00 95.81 123 VAL A C 1
ATOM 973 O O . VAL A 1 123 ? 11.752 -5.857 -30.197 1.00 95.81 123 VAL A O 1
ATOM 976 N N . PHE A 1 124 ? 13.439 -4.826 -29.121 1.00 94.94 124 PHE A N 1
ATOM 977 C CA . PHE A 1 124 ? 13.125 -5.334 -27.792 1.00 94.94 124 PHE A CA 1
ATOM 978 C C . PHE A 1 124 ? 12.484 -4.204 -26.983 1.00 94.94 124 PHE A C 1
ATOM 980 O O . PHE A 1 124 ? 13.157 -3.243 -26.612 1.00 94.94 124 PHE A O 1
ATOM 987 N N . GLU A 1 125 ? 11.175 -4.271 -26.761 1.00 94.19 125 GLU A N 1
ATOM 988 C CA . GLU A 1 125 ? 10.446 -3.200 -26.081 1.00 94.19 125 GLU A CA 1
ATOM 989 C C . GLU A 1 125 ? 10.505 -3.363 -24.556 1.00 94.19 125 GLU A C 1
ATOM 991 O O . GLU A 1 125 ? 10.149 -4.406 -24.011 1.00 94.19 125 GLU A O 1
ATOM 996 N N . LEU A 1 126 ? 10.943 -2.308 -23.872 1.00 93.94 126 LEU A N 1
ATOM 997 C CA . LEU A 1 126 ? 10.917 -2.166 -22.423 1.00 93.94 126 LEU A CA 1
ATOM 998 C C . LEU A 1 126 ? 9.836 -1.157 -22.045 1.00 93.94 126 LEU A C 1
ATOM 1000 O O . LEU A 1 126 ? 9.965 0.028 -22.347 1.00 93.94 126 LEU A O 1
ATOM 1004 N N . CYS A 1 127 ? 8.795 -1.606 -21.350 1.00 93.56 127 CYS A N 1
ATOM 1005 C CA . CYS A 1 127 ? 7.774 -0.717 -20.809 1.00 93.56 127 CYS A CA 1
ATOM 1006 C C . CYS A 1 127 ? 8.130 -0.302 -19.376 1.00 93.56 127 CYS A C 1
ATOM 1008 O O . CYS A 1 127 ? 8.218 -1.143 -18.483 1.00 93.56 127 CYS A O 1
ATOM 1010 N N . VAL A 1 128 ? 8.273 1.000 -19.140 1.00 95.19 128 VAL A N 1
ATOM 1011 C CA . VAL A 1 128 ? 8.363 1.597 -17.804 1.00 95.19 128 VAL A CA 1
ATOM 1012 C C . VAL A 1 128 ? 6.990 2.151 -17.453 1.00 95.19 128 VAL A C 1
ATOM 1014 O O . VAL A 1 128 ? 6.577 3.177 -17.988 1.00 95.19 128 VAL A O 1
ATOM 1017 N N . LEU A 1 129 ? 6.268 1.453 -16.579 1.00 93.62 129 LEU A N 1
ATOM 1018 C CA . LEU A 1 129 ? 4.919 1.832 -16.166 1.00 93.62 129 LEU A CA 1
ATOM 1019 C C . LEU A 1 129 ? 4.953 2.522 -14.798 1.00 93.62 129 LEU A C 1
ATOM 1021 O O . LEU A 1 129 ? 5.264 1.895 -13.785 1.00 93.62 129 LEU A O 1
ATOM 1025 N N . GLY A 1 130 ? 4.587 3.799 -14.758 1.00 90.81 130 GLY A N 1
ATOM 1026 C CA . GLY A 1 130 ? 4.465 4.555 -13.516 1.00 90.81 130 GLY A CA 1
ATOM 1027 C C . GLY A 1 130 ? 4.593 6.056 -13.729 1.00 90.81 130 GLY A C 1
ATOM 1028 O O . GLY A 1 130 ? 5.378 6.504 -14.550 1.00 90.81 130 GLY A O 1
ATOM 1029 N N . HIS A 1 131 ? 3.838 6.840 -12.960 1.00 92.25 131 HIS A N 1
ATOM 1030 C CA . HIS A 1 131 ? 3.956 8.298 -12.968 1.00 92.25 131 HIS A CA 1
ATOM 1031 C C . HIS A 1 131 ? 5.366 8.770 -12.590 1.00 92.25 131 HIS A C 1
ATOM 1033 O O . HIS A 1 131 ? 6.036 8.149 -11.759 1.00 92.25 131 HIS A O 1
ATOM 1039 N N . LEU A 1 132 ? 5.785 9.904 -13.157 1.00 91.62 132 LEU A N 1
ATOM 1040 C CA . LEU A 1 132 ? 7.083 10.509 -12.871 1.00 91.62 132 LEU A CA 1
ATOM 1041 C C . LEU A 1 132 ? 7.051 11.137 -11.471 1.00 91.62 132 LEU A C 1
ATOM 1043 O O . LEU A 1 132 ? 6.576 12.256 -11.307 1.00 91.62 132 LEU A O 1
ATOM 1047 N N . ARG A 1 133 ? 7.531 10.404 -10.462 1.00 89.19 133 ARG A N 1
ATOM 1048 C CA . ARG A 1 133 ? 7.634 10.857 -9.064 1.00 89.19 133 ARG A CA 1
ATOM 1049 C C . ARG A 1 133 ? 9.016 10.536 -8.504 1.00 89.19 133 ARG A C 1
ATOM 1051 O O . ARG A 1 133 ? 9.524 9.468 -8.839 1.00 89.19 133 ARG A O 1
ATOM 1058 N N . PRO A 1 134 ? 9.594 11.355 -7.606 1.00 88.25 134 PRO A N 1
ATOM 1059 C CA . PRO A 1 134 ? 10.935 11.117 -7.062 1.00 88.25 134 PRO A CA 1
ATOM 1060 C C . PRO A 1 134 ? 11.143 9.698 -6.517 1.00 88.25 134 PRO A C 1
ATOM 1062 O O . PRO A 1 134 ? 12.129 9.052 -6.853 1.00 88.25 134 PRO A O 1
ATOM 1065 N N . VAL A 1 135 ? 10.159 9.158 -5.785 1.00 85.31 135 VAL A N 1
ATOM 1066 C CA . VAL A 1 135 ? 10.194 7.790 -5.223 1.00 85.31 135 VAL A CA 1
ATOM 1067 C C . VAL A 1 135 ? 10.312 6.681 -6.282 1.00 85.31 135 VAL A C 1
ATOM 1069 O O . VAL A 1 135 ? 10.668 5.550 -5.965 1.00 85.31 135 VAL A O 1
ATOM 1072 N N . LYS A 1 136 ? 9.983 6.973 -7.545 1.00 88.50 136 LYS A N 1
ATOM 1073 C CA . LYS A 1 136 ? 10.095 6.039 -8.672 1.00 88.50 136 LYS A CA 1
ATOM 1074 C C . LYS A 1 136 ? 11.391 6.193 -9.462 1.00 88.50 136 LYS A C 1
ATOM 1076 O O . LYS A 1 136 ? 11.590 5.407 -10.380 1.00 88.50 136 LYS A O 1
ATOM 1081 N N . ASP A 1 137 ? 12.227 7.182 -9.131 1.00 91.19 137 ASP A N 1
ATOM 1082 C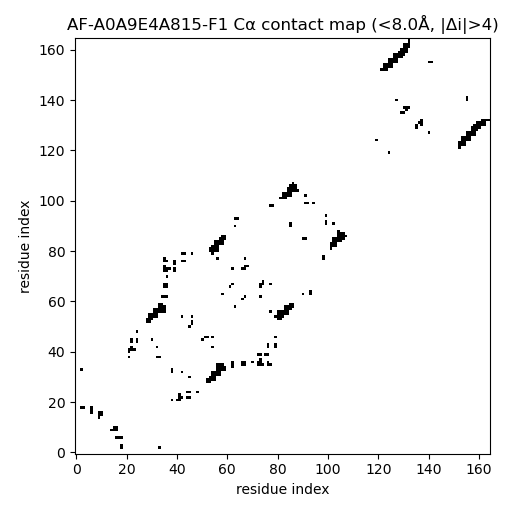 CA . ASP A 1 137 ? 13.452 7.525 -9.863 1.00 91.19 137 ASP A CA 1
ATOM 1083 C C . ASP A 1 137 ? 13.243 7.469 -11.393 1.00 91.19 137 ASP A C 1
ATOM 1085 O O . ASP A 1 137 ? 13.824 6.641 -12.103 1.00 91.19 137 ASP A O 1
ATOM 1089 N N . PRO A 1 138 ? 12.332 8.302 -11.928 1.00 91.62 138 PRO A N 1
ATOM 1090 C CA . PRO A 1 138 ? 11.736 8.081 -13.242 1.00 91.62 138 PRO A CA 1
ATOM 1091 C C . PRO A 1 138 ? 12.733 8.208 -14.398 1.00 91.62 138 PRO A C 1
ATOM 1093 O O . PRO A 1 138 ? 12.477 7.719 -15.499 1.00 91.62 138 PRO A O 1
ATOM 1096 N N . PHE A 1 139 ? 13.881 8.843 -14.158 1.00 92.06 139 PHE A N 1
ATOM 1097 C CA . PHE A 1 139 ? 14.941 8.998 -15.147 1.00 92.06 139 PHE A CA 1
ATOM 1098 C C . PHE A 1 139 ? 15.962 7.859 -15.121 1.00 92.06 139 PHE A C 1
ATOM 1100 O O . PHE A 1 139 ? 16.786 7.780 -16.035 1.00 92.06 139 PHE A O 1
ATOM 1107 N N . ARG A 1 140 ? 15.909 6.943 -14.142 1.00 95.56 140 ARG A N 1
ATOM 1108 C CA . ARG A 1 140 ? 16.867 5.835 -14.023 1.00 95.56 140 ARG A CA 1
ATOM 1109 C C . ARG A 1 140 ? 16.979 5.020 -15.302 1.00 95.56 140 ARG A C 1
ATOM 1111 O O . ARG A 1 140 ? 18.092 4.757 -15.752 1.00 95.56 140 ARG A O 1
ATOM 1118 N N . THR A 1 141 ? 15.853 4.672 -15.923 1.00 95.25 141 THR A N 1
ATOM 1119 C CA . THR A 1 141 ? 15.854 3.896 -17.171 1.00 95.25 141 THR A CA 1
ATOM 1120 C C . THR A 1 141 ? 16.493 4.667 -18.325 1.00 95.25 141 THR A C 1
ATOM 1122 O O . THR A 1 141 ? 17.282 4.094 -19.071 1.00 95.25 141 THR A O 1
ATOM 1125 N N . ALA A 1 142 ? 16.218 5.969 -18.446 1.00 93.31 142 ALA A N 1
ATOM 1126 C CA . ALA A 1 142 ? 16.824 6.821 -19.471 1.00 93.31 142 ALA A CA 1
ATOM 1127 C C . ALA A 1 142 ? 18.335 7.019 -19.253 1.00 93.31 142 ALA A C 1
ATOM 1129 O O . ALA A 1 142 ? 19.102 7.112 -20.209 1.00 93.31 142 ALA A O 1
ATOM 1130 N N . MET A 1 143 ? 18.793 7.067 -18.000 1.00 96.50 143 MET A N 1
ATOM 1131 C CA . MET A 1 143 ? 20.224 7.096 -17.689 1.00 96.50 143 MET A CA 1
ATOM 1132 C C . MET A 1 143 ? 20.892 5.758 -18.019 1.00 96.50 143 MET A C 1
ATOM 1134 O O . MET A 1 143 ? 21.957 5.741 -18.634 1.00 96.50 143 MET A O 1
ATOM 1138 N N . ALA A 1 144 ? 20.259 4.637 -17.664 1.00 96.19 144 ALA A N 1
ATOM 1139 C CA . ALA A 1 144 ? 20.767 3.301 -17.959 1.00 96.19 144 ALA A CA 1
ATOM 1140 C C . ALA A 1 144 ? 20.843 3.031 -19.471 1.00 96.19 144 ALA A C 1
ATOM 1142 O O . ALA A 1 144 ? 21.814 2.439 -19.936 1.00 96.19 144 ALA A O 1
ATOM 1143 N N . SER A 1 145 ? 19.883 3.524 -20.262 1.00 95.69 145 SER A N 1
ATOM 1144 C CA . SER A 1 145 ? 19.881 3.316 -21.715 1.00 95.69 145 SER A CA 1
ATOM 1145 C C . SER A 1 145 ? 21.072 3.962 -22.427 1.00 95.69 145 SER A C 1
ATOM 1147 O O . SER A 1 145 ? 21.419 3.535 -23.522 1.00 95.69 145 SER A O 1
ATOM 1149 N N . ARG A 1 146 ? 21.740 4.949 -21.814 1.00 95.88 146 ARG A N 1
ATOM 1150 C CA . ARG A 1 146 ? 22.976 5.544 -22.358 1.00 95.88 146 ARG A CA 1
ATOM 1151 C C . ARG A 1 146 ? 24.162 4.578 -22.360 1.00 95.88 146 ARG A C 1
ATOM 1153 O O . ARG A 1 146 ? 25.131 4.829 -23.063 1.00 95.88 146 ARG A O 1
ATOM 1160 N N . GLN A 1 147 ? 24.093 3.494 -21.587 1.00 97.12 147 GLN A N 1
ATOM 1161 C CA . GLN A 1 147 ? 25.129 2.456 -21.546 1.00 97.12 147 GLN A CA 1
ATOM 1162 C C . GLN A 1 147 ? 24.976 1.427 -22.677 1.00 97.12 147 GLN A C 1
ATOM 1164 O O . GLN A 1 147 ? 25.807 0.533 -22.818 1.00 97.12 147 GLN A O 1
ATOM 1169 N N . LEU A 1 148 ? 23.908 1.521 -23.475 1.00 96.75 148 LEU A N 1
ATOM 1170 C CA . LEU A 1 148 ? 23.675 0.612 -24.588 1.00 96.75 148 LEU A CA 1
ATOM 1171 C C . LEU A 1 148 ? 24.603 0.941 -25.765 1.00 96.75 148 LEU A C 1
ATOM 1173 O O . LEU A 1 148 ? 24.846 2.117 -26.045 1.00 96.75 148 LEU A O 1
ATOM 1177 N N . PRO A 1 149 ? 25.083 -0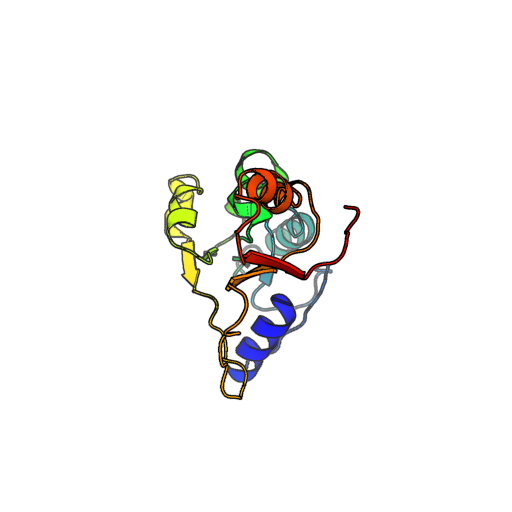.074 -26.507 1.00 97.19 149 PRO A N 1
ATOM 1178 C CA . PRO A 1 149 ? 25.824 0.174 -27.732 1.00 97.19 149 PRO A CA 1
ATOM 1179 C C . PRO A 1 149 ? 24.909 0.824 -28.785 1.00 97.19 149 PRO A C 1
ATOM 1181 O O . PRO A 1 149 ? 23.703 0.556 -28.791 1.00 97.19 149 PRO A O 1
ATOM 1184 N N . PRO A 1 150 ? 25.460 1.588 -29.746 1.00 95.00 150 PRO A N 1
ATOM 1185 C CA . PRO A 1 150 ? 24.678 2.172 -30.841 1.00 95.00 150 PRO A CA 1
ATOM 1186 C C . PRO A 1 150 ? 23.901 1.146 -31.683 1.00 95.00 150 PRO A C 1
ATOM 1188 O O . PRO A 1 150 ? 22.914 1.490 -32.321 1.00 95.00 150 PRO A O 1
ATOM 1191 N N . SER A 1 151 ? 24.331 -0.120 -31.678 1.00 96.50 151 SER A N 1
ATOM 1192 C CA . SER A 1 151 ? 23.665 -1.239 -32.358 1.00 96.50 151 SER A CA 1
ATOM 1193 C C . SER A 1 151 ? 22.476 -1.828 -31.588 1.00 96.50 151 SER A C 1
ATOM 1195 O O . SER A 1 151 ? 21.818 -2.747 -32.083 1.00 96.50 151 SER A O 1
ATOM 1197 N N . SER A 1 152 ? 22.200 -1.347 -30.372 1.00 96.50 152 SER A N 1
ATOM 1198 C CA . SER A 1 152 ? 21.090 -1.836 -29.559 1.00 96.50 152 SER A CA 1
ATOM 1199 C C . SER A 1 152 ? 19.748 -1.574 -30.236 1.00 96.50 152 SER A C 1
ATOM 1201 O O . SER A 1 152 ? 19.492 -0.501 -30.773 1.00 96.50 152 SER A O 1
ATOM 1203 N N . ARG A 1 153 ? 18.855 -2.563 -30.156 1.00 96.38 153 ARG A N 1
ATOM 1204 C CA . ARG A 1 153 ? 17.471 -2.469 -30.646 1.00 96.38 153 ARG A CA 1
ATOM 1205 C C . ARG A 1 153 ? 16.459 -2.345 -29.509 1.00 96.38 153 ARG A C 1
ATOM 1207 O O . ARG A 1 153 ? 15.290 -2.680 -29.689 1.00 96.38 153 ARG A O 1
ATOM 1214 N N . ILE A 1 154 ? 16.911 -1.959 -28.319 1.00 96.19 154 ILE A N 1
ATOM 1215 C CA . ILE A 1 154 ? 16.019 -1.734 -27.183 1.00 96.19 154 ILE A CA 1
ATOM 1216 C C . ILE A 1 154 ? 15.228 -0.448 -27.419 1.00 96.19 154 ILE A C 1
ATOM 1218 O O . ILE A 1 154 ? 15.808 0.599 -27.698 1.00 96.19 154 ILE A O 1
ATOM 1222 N N . GLN A 1 155 ? 13.910 -0.522 -27.258 1.00 95.75 155 GLN A N 1
ATOM 1223 C CA . GLN A 1 155 ? 13.021 0.634 -27.264 1.00 95.75 155 GLN A CA 1
ATOM 1224 C C . GLN A 1 155 ? 12.407 0.790 -25.877 1.00 95.75 155 GLN A C 1
ATOM 1226 O O . GLN A 1 155 ? 11.693 -0.095 -25.417 1.00 95.75 155 GLN A O 1
ATOM 1231 N N . VAL A 1 156 ? 12.663 1.918 -25.216 1.00 95.50 156 VAL A N 1
ATOM 1232 C CA . VAL A 1 156 ? 12.032 2.235 -23.930 1.00 95.50 156 VAL A CA 1
ATOM 1233 C C . VAL A 1 156 ? 10.737 2.999 -24.186 1.00 95.50 156 VAL A C 1
ATOM 1235 O O . VAL A 1 156 ? 10.755 4.067 -24.794 1.00 95.50 156 VAL A O 1
ATOM 1238 N N . VAL A 1 157 ? 9.620 2.463 -23.704 1.00 94.62 157 VAL A N 1
ATOM 1239 C CA . VAL A 1 157 ? 8.309 3.115 -23.702 1.00 94.62 157 VAL A CA 1
ATOM 1240 C C . VAL A 1 157 ? 7.957 3.450 -22.262 1.00 94.62 157 VAL A C 1
ATOM 1242 O O . VAL A 1 157 ? 7.820 2.559 -21.429 1.00 94.62 157 VAL A O 1
ATOM 1245 N N . HIS A 1 158 ? 7.819 4.736 -21.957 1.00 95.00 158 HIS A N 1
ATOM 1246 C CA . HIS A 1 158 ? 7.337 5.180 -20.656 1.00 95.00 158 HIS A CA 1
ATOM 1247 C C . HIS A 1 158 ? 5.827 5.418 -20.718 1.00 95.00 158 HIS A C 1
ATOM 1249 O O . HIS A 1 158 ? 5.350 6.146 -21.588 1.00 95.00 158 HIS A O 1
ATOM 1255 N N . VAL A 1 159 ? 5.083 4.836 -19.778 1.00 94.88 159 VAL A N 1
ATOM 1256 C CA . VAL A 1 159 ? 3.640 5.040 -19.627 1.00 94.88 159 VAL A CA 1
ATOM 1257 C C . VAL A 1 159 ? 3.370 5.594 -18.232 1.00 94.88 159 VAL A C 1
ATOM 1259 O O . VAL A 1 159 ? 3.440 4.883 -17.230 1.00 94.88 159 VAL A O 1
ATOM 1262 N N . GLY A 1 160 ? 3.052 6.882 -18.178 1.00 92.44 160 GLY A N 1
ATOM 1263 C CA . GLY A 1 160 ? 2.852 7.619 -16.939 1.00 92.44 160 GLY A CA 1
ATOM 1264 C C . GLY A 1 160 ? 2.863 9.121 -17.199 1.00 92.44 160 GLY A C 1
ATOM 1265 O O . GLY A 1 160 ? 3.563 9.604 -18.084 1.00 92.44 160 GLY A O 1
ATOM 1266 N N . GLY A 1 161 ? 2.050 9.861 -16.449 1.00 92.12 161 GLY A N 1
ATOM 1267 C CA . GLY A 1 161 ? 2.088 11.326 -16.445 1.00 92.12 161 GLY A CA 1
ATOM 1268 C C . GLY A 1 161 ? 3.134 11.871 -15.471 1.00 92.12 161 GLY A C 1
ATOM 1269 O O . GLY A 1 161 ? 3.482 11.194 -14.498 1.00 92.12 161 GLY A O 1
ATOM 1270 N N . ALA A 1 162 ? 3.578 13.107 -15.696 1.00 89.88 162 ALA A N 1
ATOM 1271 C CA . ALA A 1 162 ? 4.246 13.893 -14.665 1.00 89.88 162 ALA A CA 1
ATOM 1272 C C . ALA A 1 162 ? 3.222 14.277 -13.595 1.00 89.88 162 ALA A C 1
ATOM 1274 O O . ALA A 1 162 ? 2.195 14.870 -13.921 1.00 89.88 162 ALA A O 1
ATOM 1275 N N . LEU A 1 163 ? 3.484 13.915 -12.341 1.00 82.69 163 LEU A N 1
ATOM 1276 C CA . LEU A 1 163 ? 2.678 14.355 -11.209 1.00 82.69 163 LEU A CA 1
ATOM 1277 C C . LEU A 1 163 ? 3.550 15.267 -10.350 1.00 82.69 163 LEU A C 1
ATOM 1279 O O . LEU A 1 163 ? 4.651 14.880 -9.965 1.00 82.69 163 LEU A O 1
ATOM 1283 N N . THR A 1 164 ? 3.069 16.474 -10.078 1.00 66.31 164 THR A N 1
ATOM 1284 C CA . THR A 1 164 ? 3.570 17.288 -8.971 1.00 66.31 164 THR A CA 1
ATOM 1285 C C . THR A 1 164 ? 2.884 16.775 -7.712 1.00 66.31 164 THR A C 1
ATOM 1287 O O . THR A 1 164 ? 1.654 16.707 -7.692 1.00 66.31 164 THR A O 1
ATOM 1290 N N . ASP A 1 165 ? 3.670 16.336 -6.730 1.00 58.00 165 ASP A N 1
ATOM 1291 C CA . ASP A 1 165 ? 3.150 16.047 -5.389 1.00 58.00 165 ASP A CA 1
ATOM 1292 C C . ASP A 1 165 ? 2.605 17.329 -4.735 1.00 58.00 165 ASP A C 1
ATOM 1294 O O . ASP A 1 165 ? 3.155 18.420 -5.029 1.00 58.00 165 ASP A O 1
#

Foldseek 3Di:
DVLVVVCVVCVVVVDDDDDDQADPPDDDQEAEAEDLQSHLNRLVVCCVVPVPGAYEYEHDDCLQPPCCVPPPSSVVSLVSHQAYEYQDDCSLVSDDPVSSVRYDHDHDDDDDDDDDDDDDPQAAEDEAEEADDVVSVSCPVVVVCVPDDPPHRYDYHYHHYHDDD

Radius of gyration: 20.26 Å; Cα contacts (8 Å, |Δi|>4): 208; chains: 1; bounding box: 49×30×56 Å